Protein AF-A0A8H6S5S8-F1 (afdb_monomer)

pLDDT: mean 81.78, std 19.93, range [39.44, 98.62]

Mean predicted aligned error: 11.33 Å

Foldseek 3Di:
DDDDDDDDDPPDDPPPVPPDPPDPDPPQDFDKDWDEPLDADKFFLVVLLVVLCVLLVVQVVVFPKAFAQGKDWDWDDDPVWIKIKIKHFHDGDIDTRDPCSSVQQCCQVDVPPHDDRIGRQWGWMDGNTMIITIGRGCPVPDD

Sequence (143 aa):
MKFSTIVAVALSFLTSVLALPQVEQEKRYGAEALTCYNAGTSTSVDILNSVIDDFCKINIDNGTSVSNGEVVQRNYDYGDVTIYLSATALNGCSWKFDDNCGRLLRRPISECN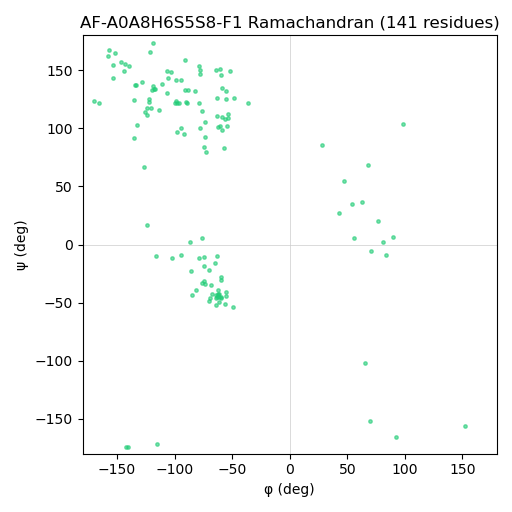EGQDSGKQGGYVTDLCAQWRTDPGSNGNML

Structure (mmCIF, N/CA/C/O backbone):
data_AF-A0A8H6S5S8-F1
#
_entry.id   AF-A0A8H6S5S8-F1
#
loop_
_atom_site.group_PDB
_atom_site.id
_atom_site.type_symbol
_atom_site.label_atom_id
_atom_site.label_alt_id
_atom_site.label_comp_id
_atom_site.label_asym_id
_atom_site.label_entity_id
_atom_site.label_seq_id
_atom_site.pdbx_PDB_ins_code
_atom_site.Cartn_x
_atom_site.Cartn_y
_atom_site.Cartn_z
_atom_site.occupancy
_atom_site.B_iso_or_equiv
_atom_site.auth_seq_id
_atom_site.auth_comp_id
_atom_site.auth_asym_id
_atom_site.auth_atom_id
_atom_site.pdbx_PDB_model_num
ATOM 1 N N . MET A 1 1 ? -42.198 -2.235 79.353 1.00 39.50 1 MET A N 1
ATOM 2 C CA . MET A 1 1 ? -41.185 -3.273 79.650 1.00 39.50 1 MET A CA 1
ATOM 3 C C . MET A 1 1 ? -41.275 -4.374 78.601 1.00 39.50 1 MET A C 1
ATOM 5 O O . MET A 1 1 ? -42.388 -4.752 78.270 1.00 39.50 1 MET A O 1
ATOM 9 N N . LYS A 1 2 ? -40.104 -4.885 78.184 1.00 39.44 2 LYS A N 1
ATOM 10 C CA . LYS A 1 2 ? -39.795 -6.016 77.278 1.00 39.44 2 LYS A CA 1
ATOM 11 C C . LYS A 1 2 ? -39.453 -5.677 75.815 1.00 39.44 2 LYS A C 1
ATOM 13 O O . LYS A 1 2 ? -40.302 -5.382 74.988 1.00 39.44 2 LYS A O 1
ATOM 18 N N . PHE A 1 3 ? -38.140 -5.766 75.593 1.00 40.19 3 PHE A N 1
ATOM 19 C CA . PHE A 1 3 ? -37.366 -5.847 74.359 1.00 40.19 3 PHE A CA 1
ATOM 20 C C . PHE A 1 3 ? -37.671 -7.127 73.563 1.00 40.19 3 PHE A C 1
ATOM 22 O O . PHE A 1 3 ? -37.853 -8.182 74.173 1.00 40.19 3 PHE A O 1
ATOM 29 N N . SER A 1 4 ? -37.557 -7.072 72.231 1.00 42.69 4 SER A N 1
ATOM 30 C CA . SER A 1 4 ? -36.723 -8.027 71.477 1.00 42.69 4 SER A CA 1
ATOM 31 C C . SER A 1 4 ? -36.462 -7.574 70.039 1.00 42.69 4 SER A C 1
ATOM 33 O O . SER A 1 4 ? -37.367 -7.339 69.248 1.00 42.69 4 SER A O 1
ATOM 35 N N . THR A 1 5 ? -35.167 -7.464 69.776 1.0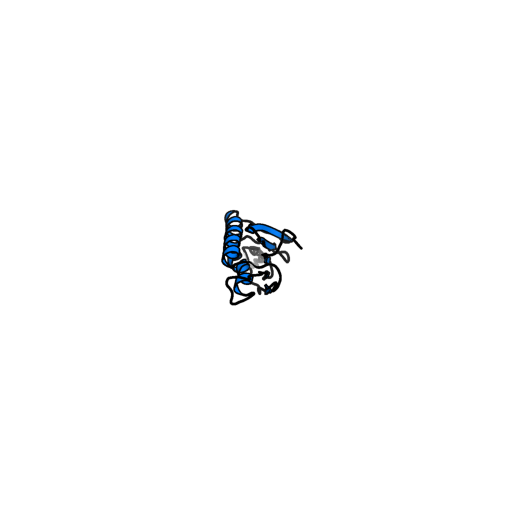0 46.34 5 THR A N 1
ATOM 36 C CA . THR A 1 5 ? -34.404 -7.340 68.534 1.00 46.34 5 THR A CA 1
ATOM 37 C C . THR A 1 5 ? -34.748 -8.417 67.493 1.00 46.34 5 THR A C 1
ATOM 39 O O . THR A 1 5 ? -35.026 -9.546 67.880 1.00 46.34 5 THR A O 1
ATOM 42 N N . ILE A 1 6 ? -34.644 -8.098 66.194 1.00 46.09 6 ILE A N 1
ATOM 43 C CA . ILE A 1 6 ? -33.711 -8.715 65.218 1.00 46.09 6 ILE A CA 1
ATOM 44 C C . ILE A 1 6 ? -33.735 -7.891 63.920 1.00 46.09 6 ILE A C 1
ATOM 46 O O . ILE A 1 6 ? -34.774 -7.647 63.315 1.00 46.09 6 ILE A O 1
ATOM 50 N N . VAL A 1 7 ? -32.540 -7.444 63.537 1.00 43.66 7 VAL A N 1
ATOM 51 C CA . VAL A 1 7 ? -32.197 -6.757 62.291 1.00 43.66 7 VAL A CA 1
ATOM 52 C C . VAL A 1 7 ? -32.003 -7.808 61.198 1.00 43.66 7 VAL A C 1
ATOM 54 O O . VAL A 1 7 ? -31.245 -8.753 61.397 1.00 43.66 7 VAL A O 1
ATOM 57 N N . ALA A 1 8 ? -32.615 -7.614 60.032 1.00 46.62 8 ALA A N 1
ATOM 58 C CA . ALA A 1 8 ? -32.214 -8.282 58.798 1.00 46.62 8 ALA A CA 1
ATOM 59 C C . ALA A 1 8 ? -32.198 -7.243 57.671 1.00 46.62 8 ALA A C 1
ATOM 61 O O . ALA A 1 8 ? -33.211 -6.963 57.036 1.00 46.62 8 ALA A O 1
ATOM 62 N N . VAL A 1 9 ? -31.035 -6.621 57.466 1.00 46.06 9 VAL A N 1
ATOM 63 C CA . VAL A 1 9 ? -30.764 -5.799 56.284 1.00 46.06 9 VAL A CA 1
ATOM 64 C C . VAL A 1 9 ? -30.474 -6.768 55.143 1.00 46.06 9 VAL A C 1
ATOM 66 O O . VAL A 1 9 ? -29.385 -7.333 55.061 1.00 46.06 9 VAL A O 1
ATOM 69 N N . ALA A 1 10 ? -31.465 -7.003 54.287 1.00 48.72 10 ALA A N 1
ATOM 70 C CA . ALA A 1 10 ? -31.259 -7.707 53.031 1.00 48.72 10 ALA A CA 1
ATOM 71 C C . ALA A 1 10 ? -30.526 -6.762 52.069 1.00 48.72 10 ALA A C 1
ATOM 73 O O . ALA A 1 10 ? -31.131 -5.941 51.383 1.00 48.72 10 ALA A O 1
ATOM 74 N N . LEU A 1 11 ? -29.197 -6.847 52.076 1.00 48.84 11 LEU A N 1
ATOM 75 C CA . LEU A 1 11 ? -28.317 -6.160 51.141 1.00 48.84 11 LEU A CA 1
ATOM 76 C C . LEU A 1 11 ? -28.396 -6.882 49.787 1.00 48.84 11 LEU A C 1
ATOM 78 O O . LEU A 1 11 ? -27.602 -7.773 49.492 1.00 48.84 11 LEU A O 1
ATOM 82 N N . SER A 1 12 ? -29.401 -6.552 48.976 1.00 53.09 12 SER A N 1
ATOM 83 C CA . SER A 1 12 ? -29.461 -7.006 47.587 1.00 53.09 12 SER A CA 1
ATOM 84 C C . SER A 1 12 ? -28.425 -6.228 46.781 1.00 53.09 12 SER A C 1
ATOM 86 O O . SER A 1 12 ? -28.596 -5.038 46.511 1.00 53.09 12 SER A O 1
ATOM 88 N N . PHE A 1 13 ? -27.330 -6.904 46.443 1.00 46.38 13 PHE A N 1
ATOM 89 C CA . PHE A 1 13 ? -26.281 -6.406 45.566 1.00 46.38 13 PHE A CA 1
ATOM 90 C C . PHE A 1 13 ? -26.891 -5.941 44.236 1.00 46.38 13 PHE A C 1
ATOM 92 O O . PHE A 1 13 ? -27.367 -6.756 43.446 1.00 46.38 13 PHE A O 1
ATOM 99 N N . LEU A 1 14 ? -26.856 -4.628 43.980 1.00 51.06 14 LEU A N 1
ATOM 100 C CA . LEU A 1 14 ? -26.907 -4.105 42.621 1.00 51.06 14 LEU A CA 1
ATOM 101 C C . LEU A 1 14 ? -25.655 -4.632 41.917 1.00 51.06 14 LEU A C 1
ATOM 103 O O . LEU A 1 14 ? -24.563 -4.098 42.100 1.00 51.06 14 LEU A O 1
ATOM 107 N N . THR A 1 15 ? -25.795 -5.676 41.108 1.00 53.12 15 THR A N 1
ATOM 108 C CA . THR A 1 15 ? -24.821 -5.944 40.054 1.00 53.12 15 THR A CA 1
ATOM 109 C C . THR A 1 15 ? -25.044 -4.891 38.979 1.00 53.12 15 THR A C 1
ATOM 111 O O . THR A 1 15 ? -25.719 -5.129 37.978 1.00 53.12 15 THR A O 1
ATOM 114 N N . SER A 1 16 ? -24.522 -3.688 39.209 1.00 55.50 16 SER A N 1
ATOM 115 C CA . SER A 1 16 ? -24.195 -2.778 38.124 1.00 55.50 16 SER A CA 1
ATOM 116 C C . SER A 1 16 ? -23.197 -3.526 37.252 1.00 55.50 16 SER A C 1
ATOM 118 O O . SER A 1 16 ? -22.018 -3.645 37.580 1.00 55.50 16 SER A O 1
ATOM 120 N N . VAL A 1 17 ? -23.708 -4.107 36.166 1.00 56.88 17 VAL A N 1
ATOM 121 C CA . VAL A 1 17 ? -22.901 -4.535 35.033 1.00 56.88 17 VAL A CA 1
ATOM 122 C C . VAL A 1 17 ? -22.137 -3.287 34.621 1.00 56.88 17 VAL A C 1
ATOM 124 O O . VAL A 1 17 ? -22.711 -2.355 34.060 1.00 56.88 17 VAL A O 1
ATOM 127 N N . LEU A 1 18 ? -20.864 -3.220 35.007 1.00 53.50 18 LEU A N 1
ATOM 128 C CA . LEU A 1 18 ? -19.935 -2.258 34.451 1.00 53.50 18 LEU A CA 1
ATOM 129 C C . LEU A 1 18 ? -19.979 -2.503 32.947 1.00 53.50 18 LEU A C 1
ATOM 131 O O . LEU A 1 18 ? -19.546 -3.554 32.475 1.00 53.50 18 LEU A O 1
ATOM 135 N N . ALA A 1 19 ? -20.586 -1.572 32.214 1.00 59.84 19 ALA A N 1
ATOM 136 C CA . ALA A 1 19 ? -20.432 -1.507 30.779 1.00 59.84 19 ALA A CA 1
ATOM 137 C C . ALA A 1 19 ? -18.923 -1.473 30.523 1.00 59.84 19 ALA A C 1
ATOM 139 O O . ALA A 1 19 ? -18.248 -0.508 30.884 1.00 59.84 19 ALA A O 1
ATOM 140 N N . LEU A 1 20 ? -18.387 -2.572 29.992 1.00 55.03 20 LEU A N 1
ATOM 141 C CA . LEU A 1 20 ? -17.024 -2.596 29.487 1.00 55.03 20 LEU A CA 1
ATOM 142 C C . LEU A 1 20 ? -16.930 -1.471 28.448 1.00 55.03 20 LEU A C 1
ATOM 144 O O . LEU A 1 20 ? -17.822 -1.393 27.596 1.00 55.03 20 LEU A O 1
ATOM 148 N N . PRO A 1 21 ? -15.905 -0.605 28.490 1.00 47.16 21 PRO A N 1
ATOM 149 C CA . PRO A 1 21 ? -15.674 0.328 27.400 1.00 47.16 21 PRO A CA 1
ATOM 150 C C . PRO A 1 21 ? -15.461 -0.507 26.133 1.00 47.16 21 PRO A C 1
ATOM 152 O O . PRO A 1 21 ? -14.501 -1.266 26.022 1.00 47.16 21 PRO A O 1
ATOM 155 N N . GLN A 1 22 ? -16.429 -0.459 25.221 1.00 52.16 22 GLN A N 1
ATOM 156 C CA . GLN A 1 22 ? -16.335 -1.118 23.929 1.00 52.16 22 GLN A CA 1
ATOM 157 C C . GLN A 1 22 ? -15.470 -0.248 23.012 1.00 52.16 22 GLN A C 1
ATOM 159 O O . GLN A 1 22 ? -15.817 0.897 22.734 1.00 52.16 22 GLN A O 1
ATOM 164 N N . VAL A 1 23 ? -14.391 -0.865 22.527 1.00 50.41 23 VAL A N 1
ATOM 165 C CA . VAL A 1 23 ? -13.629 -0.518 21.318 1.00 50.41 23 VAL A CA 1
ATOM 166 C C . VAL A 1 23 ? -12.855 0.799 21.388 1.00 50.41 23 VAL A C 1
ATOM 168 O O . VAL A 1 23 ? -13.103 1.744 20.645 1.00 50.41 23 VAL A O 1
ATOM 171 N N . GLU A 1 24 ? -11.820 0.824 22.220 1.00 49.25 24 GLU A N 1
ATOM 172 C CA . GLU A 1 24 ? -10.659 1.663 21.932 1.00 49.25 24 GLU A CA 1
ATOM 173 C C . GLU A 1 24 ? -9.632 0.779 21.216 1.00 49.25 24 GLU A C 1
ATOM 175 O O . GLU A 1 24 ? -9.006 -0.068 21.842 1.00 49.25 24 GLU A O 1
ATOM 180 N N . GLN A 1 25 ? -9.581 0.905 19.883 1.00 48.25 25 GLN A N 1
ATOM 181 C CA . GLN A 1 25 ? -8.555 0.365 18.978 1.00 48.25 25 GLN A CA 1
ATOM 182 C C . GLN A 1 25 ? -7.857 -0.915 19.467 1.00 48.25 25 GLN A C 1
ATOM 184 O O . GLN A 1 25 ? -6.741 -0.874 19.990 1.00 48.25 25 GLN A O 1
ATOM 189 N N . GLU A 1 26 ? -8.450 -2.082 19.198 1.00 49.19 26 GLU A N 1
ATOM 190 C CA . GLU A 1 26 ? -7.621 -3.278 19.088 1.00 49.19 26 GLU A CA 1
ATOM 191 C C . GLU A 1 26 ? -6.641 -3.030 17.940 1.00 49.19 26 GLU A C 1
ATOM 193 O O . GLU A 1 26 ? -6.992 -3.070 16.759 1.00 49.19 26 GLU A O 1
ATOM 198 N N . LYS A 1 27 ? -5.394 -2.704 18.295 1.00 49.00 27 LYS A N 1
ATOM 199 C CA . LYS A 1 27 ? -4.225 -2.865 17.431 1.00 49.00 27 LYS A CA 1
ATOM 200 C C . LYS A 1 27 ? -4.450 -4.144 16.629 1.00 49.00 27 LYS A C 1
ATOM 202 O O . LYS A 1 27 ? -4.682 -5.171 17.258 1.00 49.00 27 LYS A O 1
ATOM 207 N N . ARG A 1 28 ? -4.455 -4.059 15.290 1.00 58.91 28 ARG A N 1
ATOM 208 C CA . ARG A 1 28 ? -4.815 -5.159 14.372 1.00 58.91 28 ARG A CA 1
ATOM 209 C C . ARG A 1 28 ? -3.918 -6.373 14.629 1.00 58.91 28 ARG A C 1
ATOM 211 O O . ARG A 1 28 ? -2.875 -6.536 14.008 1.00 58.91 28 ARG A O 1
ATOM 218 N N . TYR A 1 29 ? -4.275 -7.178 15.621 1.00 54.22 29 TYR A N 1
ATOM 219 C CA . TYR A 1 29 ? -3.519 -8.333 16.069 1.00 54.22 29 TYR A CA 1
ATOM 220 C C . TYR A 1 29 ? -4.154 -9.544 15.404 1.00 54.22 29 TYR A C 1
ATOM 222 O O . TYR A 1 29 ? -5.163 -10.079 15.849 1.00 54.22 29 TYR A O 1
ATOM 230 N N . GLY A 1 30 ? -3.560 -9.948 14.291 1.00 68.62 30 GLY A N 1
ATOM 231 C CA . GLY A 1 30 ? -3.930 -11.131 13.535 1.00 68.62 30 GLY A CA 1
ATOM 232 C C . GLY A 1 30 ? -2.747 -11.581 12.691 1.00 68.62 30 GLY A C 1
ATOM 233 O O . GLY A 1 30 ? -1.799 -10.822 12.486 1.00 68.62 30 GLY A O 1
ATOM 234 N N . ALA A 1 31 ? -2.778 -12.828 12.228 1.00 86.12 31 ALA A N 1
ATOM 235 C CA . ALA A 1 31 ? -1.786 -13.288 11.268 1.00 86.12 31 ALA A CA 1
ATOM 236 C C . ALA A 1 31 ? -1.927 -12.476 9.973 1.00 86.12 31 ALA A C 1
ATOM 238 O O . ALA A 1 31 ? -3.012 -12.397 9.399 1.00 86.12 31 ALA A O 1
ATOM 239 N N . GLU A 1 32 ? -0.828 -11.876 9.527 1.00 94.12 32 GLU A N 1
ATOM 240 C CA . GLU A 1 32 ? -0.766 -11.172 8.252 1.00 94.12 32 GLU A CA 1
ATOM 241 C C . GLU A 1 32 ? -0.332 -12.144 7.157 1.00 94.12 32 GLU A C 1
ATOM 243 O O . GLU A 1 32 ? 0.755 -12.722 7.223 1.00 94.12 32 GLU A O 1
ATOM 248 N N . ALA A 1 33 ? -1.152 -12.293 6.125 1.00 96.06 33 ALA A N 1
ATOM 249 C CA . ALA A 1 33 ? -0.843 -13.084 4.947 1.00 96.06 33 ALA A CA 1
ATOM 250 C C . ALA A 1 33 ? -0.355 -12.175 3.814 1.00 96.06 33 ALA A C 1
ATOM 252 O O . ALA A 1 33 ? -1.062 -11.255 3.401 1.00 96.06 33 ALA A O 1
ATOM 253 N N . LEU A 1 34 ? 0.839 -12.452 3.293 1.00 95.88 34 LEU A N 1
ATOM 254 C CA . LEU A 1 34 ? 1.367 -11.813 2.090 1.00 95.88 34 LEU A CA 1
ATOM 255 C C . LEU A 1 34 ? 0.982 -12.632 0.853 1.00 95.88 34 LEU A C 1
ATOM 257 O O . LEU A 1 34 ? 1.185 -13.843 0.824 1.00 95.88 34 LEU A O 1
ATOM 261 N N . THR A 1 35 ? 0.474 -11.966 -0.182 1.00 95.00 35 THR A N 1
ATOM 262 C CA . THR A 1 35 ? 0.293 -12.542 -1.519 1.00 95.00 35 THR A CA 1
ATOM 263 C C . THR A 1 35 ? 1.053 -11.716 -2.549 1.00 95.00 35 THR A C 1
ATOM 265 O O . THR A 1 35 ? 0.804 -10.521 -2.696 1.00 95.00 35 THR A O 1
ATOM 268 N N . CYS A 1 36 ? 1.959 -12.366 -3.275 1.00 92.81 36 CYS A N 1
ATOM 269 C CA . CYS A 1 36 ? 2.761 -11.769 -4.341 1.00 92.81 36 CYS A CA 1
ATOM 270 C C . CYS A 1 36 ? 2.102 -11.981 -5.707 1.00 92.81 36 CYS A C 1
ATOM 272 O O . CYS A 1 36 ? 1.596 -13.073 -5.972 1.00 92.81 36 CYS A O 1
ATOM 274 N N . TYR A 1 37 ? 2.162 -10.989 -6.600 1.00 89.56 37 TYR A N 1
ATOM 275 C CA . TYR A 1 37 ? 1.657 -11.175 -7.968 1.00 89.56 37 TYR A CA 1
ATOM 276 C C . TYR A 1 37 ? 2.568 -12.047 -8.838 1.00 89.56 37 TYR A C 1
ATOM 278 O O . TYR A 1 37 ? 2.057 -12.818 -9.647 1.00 89.56 37 TYR A O 1
ATOM 286 N N . ASN A 1 38 ? 3.894 -11.984 -8.655 1.00 83.25 38 ASN A N 1
ATOM 287 C CA . ASN A 1 38 ? 4.907 -12.790 -9.367 1.00 83.25 38 ASN A CA 1
ATOM 288 C C . ASN A 1 38 ? 4.879 -12.708 -10.915 1.00 83.25 38 ASN A C 1
ATOM 290 O O . ASN A 1 38 ? 5.615 -13.433 -11.586 1.00 83.25 38 ASN A O 1
ATOM 294 N N . ALA A 1 39 ? 4.035 -11.852 -11.493 1.00 83.81 39 ALA A N 1
ATOM 295 C CA . ALA A 1 39 ? 3.883 -11.621 -12.923 1.00 83.81 39 ALA A CA 1
ATOM 296 C C . ALA A 1 39 ? 3.280 -10.226 -13.171 1.00 83.81 39 ALA A C 1
ATOM 298 O O . ALA A 1 39 ? 2.754 -9.598 -12.254 1.00 83.81 39 ALA A O 1
ATOM 299 N N . GLY A 1 40 ? 3.323 -9.766 -14.425 1.00 84.38 40 GLY A N 1
ATOM 300 C CA . GLY A 1 40 ? 2.768 -8.474 -14.837 1.00 84.38 40 GLY A CA 1
ATOM 301 C C . GLY A 1 40 ? 3.778 -7.328 -14.785 1.00 84.38 40 GLY A C 1
ATOM 302 O O . GLY A 1 40 ? 4.992 -7.557 -14.726 1.00 84.38 40 GLY A O 1
ATOM 303 N N . THR A 1 41 ? 3.262 -6.099 -14.859 1.00 88.12 41 THR A N 1
ATOM 304 C CA . THR A 1 41 ? 4.066 -4.873 -14.828 1.00 88.12 41 THR A CA 1
ATOM 305 C C . THR A 1 41 ? 4.865 -4.789 -13.540 1.00 88.12 41 THR A C 1
ATOM 307 O O . THR A 1 41 ? 4.428 -5.209 -12.470 1.00 88.12 41 THR A O 1
ATOM 310 N N . SER A 1 42 ? 6.051 -4.215 -13.651 1.00 90.00 42 SER A N 1
ATOM 311 C CA . SER A 1 42 ? 6.954 -4.045 -12.532 1.00 90.00 42 SER A CA 1
ATOM 312 C C . SER A 1 42 ? 7.627 -2.689 -12.591 1.00 90.00 42 SER A C 1
ATOM 314 O O . SER A 1 42 ? 7.846 -2.165 -13.681 1.00 90.00 42 SER A O 1
ATOM 316 N N . THR A 1 43 ? 8.029 -2.163 -11.441 1.00 91.12 43 THR A N 1
ATOM 317 C CA . THR A 1 43 ? 8.792 -0.912 -11.367 1.00 91.12 43 THR A CA 1
ATOM 318 C C . THR A 1 43 ? 9.892 -0.994 -10.303 1.00 91.12 43 THR A C 1
ATOM 320 O O . THR A 1 43 ? 10.168 -2.077 -9.774 1.00 91.12 43 THR A O 1
ATOM 323 N N . SER A 1 44 ? 10.590 0.112 -10.043 1.00 92.25 44 SER A N 1
ATOM 324 C CA . SER A 1 44 ? 11.640 0.181 -9.025 1.00 92.25 44 SER A CA 1
ATOM 325 C C . SER A 1 44 ? 11.080 0.310 -7.608 1.00 92.25 44 SER A C 1
ATOM 327 O O . SER A 1 44 ? 9.991 0.847 -7.385 1.00 92.25 44 SER A O 1
ATOM 329 N N . VAL A 1 45 ? 11.866 -0.155 -6.636 1.00 93.31 45 VAL A N 1
ATOM 330 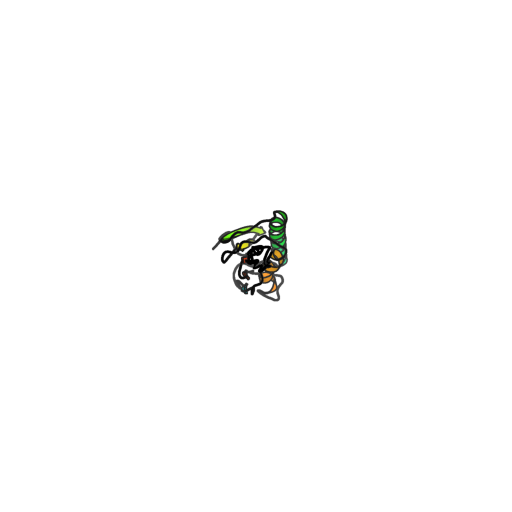C CA . VAL A 1 45 ? 11.591 0.011 -5.201 1.00 93.31 45 VAL A CA 1
ATOM 331 C C . VAL A 1 45 ? 11.412 1.490 -4.839 1.00 93.31 45 VAL A C 1
ATOM 333 O O . VAL A 1 45 ? 10.500 1.825 -4.085 1.00 93.31 45 VAL A O 1
ATOM 336 N N . ASP A 1 46 ? 12.231 2.377 -5.407 1.00 94.19 46 ASP A N 1
ATOM 337 C CA . ASP A 1 46 ? 12.207 3.813 -5.103 1.00 94.19 46 ASP A CA 1
ATOM 338 C C . ASP A 1 46 ? 10.887 4.477 -5.499 1.00 94.19 46 ASP A C 1
ATOM 340 O O . ASP A 1 46 ? 10.303 5.218 -4.706 1.00 94.19 46 ASP A O 1
ATOM 344 N N . ILE A 1 47 ? 10.380 4.178 -6.702 1.00 93.69 47 ILE A N 1
ATOM 345 C CA . ILE A 1 47 ? 9.107 4.736 -7.171 1.00 93.69 47 ILE A CA 1
ATOM 346 C C . ILE A 1 47 ? 7.970 4.245 -6.269 1.00 93.69 47 ILE A C 1
ATOM 348 O O . ILE A 1 47 ? 7.154 5.050 -5.819 1.00 93.69 47 ILE A O 1
ATOM 352 N N . LEU A 1 48 ? 7.938 2.945 -5.952 1.00 94.69 48 LEU A N 1
ATOM 353 C CA . LEU A 1 48 ? 6.907 2.375 -5.083 1.00 94.69 48 LEU A CA 1
ATOM 354 C C . LEU A 1 48 ? 6.945 2.969 -3.668 1.00 94.69 48 LEU A C 1
ATOM 356 O O . LEU A 1 48 ? 5.901 3.314 -3.119 1.00 94.69 48 LEU A O 1
ATOM 360 N N . ASN A 1 49 ? 8.133 3.134 -3.086 1.00 96.50 49 ASN A N 1
ATOM 361 C CA . ASN A 1 49 ? 8.278 3.749 -1.768 1.00 96.50 49 ASN A CA 1
ATOM 362 C C . ASN A 1 49 ? 7.786 5.200 -1.759 1.00 96.50 49 ASN A C 1
ATOM 364 O O . ASN A 1 49 ? 7.066 5.578 -0.838 1.00 96.50 49 ASN A O 1
ATOM 368 N N . SER A 1 50 ? 8.106 5.976 -2.800 1.00 96.81 50 SER A N 1
ATOM 369 C CA . SER A 1 50 ? 7.664 7.368 -2.924 1.00 96.81 50 SER A CA 1
ATOM 370 C C . SER A 1 50 ? 6.138 7.498 -2.935 1.00 96.81 50 SER A C 1
ATOM 372 O O . SER A 1 50 ? 5.588 8.365 -2.257 1.00 96.81 50 SER A O 1
ATOM 374 N N . VAL A 1 51 ? 5.433 6.649 -3.690 1.00 96.19 51 VAL A N 1
ATOM 375 C CA . VAL A 1 51 ? 3.962 6.716 -3.766 1.00 96.19 51 VAL A CA 1
ATOM 376 C C . VAL A 1 51 ? 3.286 6.176 -2.506 1.00 96.19 51 VAL A C 1
ATOM 378 O O . VAL A 1 51 ? 2.237 6.681 -2.111 1.00 96.19 51 VAL A O 1
ATOM 381 N N . ILE A 1 52 ? 3.902 5.200 -1.830 1.00 98.06 52 ILE A N 1
ATOM 382 C CA . ILE A 1 52 ? 3.439 4.716 -0.523 1.00 98.06 52 ILE A CA 1
ATOM 383 C C . ILE A 1 52 ? 3.539 5.823 0.525 1.00 98.06 52 ILE A C 1
ATOM 385 O O . ILE A 1 52 ? 2.599 6.006 1.298 1.00 98.06 52 ILE A O 1
ATOM 389 N N . ASP A 1 53 ? 4.644 6.569 0.547 1.00 98.38 53 ASP A N 1
ATOM 390 C CA . ASP A 1 53 ? 4.820 7.675 1.489 1.00 98.38 53 ASP A CA 1
ATOM 391 C C . ASP A 1 53 ? 3.758 8.758 1.301 1.00 98.38 53 ASP A C 1
ATOM 393 O O . ASP A 1 53 ? 3.151 9.183 2.284 1.00 98.38 53 ASP A O 1
ATOM 397 N N . ASP A 1 54 ? 3.465 9.151 0.059 1.00 98.31 54 ASP A N 1
ATOM 398 C CA . ASP A 1 54 ? 2.388 10.106 -0.231 1.00 98.31 54 ASP A CA 1
ATOM 399 C C . ASP A 1 54 ? 1.014 9.577 0.212 1.00 98.31 54 ASP A C 1
ATOM 401 O O . ASP A 1 54 ? 0.279 10.260 0.932 1.00 98.31 54 ASP A O 1
ATOM 405 N N . PHE A 1 55 ? 0.682 8.337 -0.164 1.00 98.38 55 PHE A N 1
ATOM 406 C CA . PHE A 1 55 ? -0.605 7.721 0.158 1.00 98.38 55 PHE A CA 1
ATOM 407 C C . PHE A 1 55 ? -0.829 7.626 1.667 1.00 98.38 55 PHE A C 1
ATOM 409 O O . PHE A 1 55 ? -1.903 7.980 2.163 1.00 98.38 55 PHE A O 1
ATOM 416 N N . CYS A 1 56 ? 0.181 7.170 2.408 1.00 98.62 56 CYS A N 1
ATOM 417 C CA . CYS A 1 56 ? 0.096 7.053 3.855 1.00 98.62 56 CYS A CA 1
ATOM 418 C C . CYS A 1 56 ? 0.054 8.423 4.523 1.00 98.62 56 CYS A C 1
ATOM 420 O O . CYS A 1 56 ? -0.808 8.644 5.371 1.00 98.62 56 CYS A O 1
ATOM 422 N N . LYS A 1 57 ? 0.918 9.360 4.115 1.00 98.31 57 LYS A N 1
ATOM 423 C CA . LYS A 1 57 ? 0.955 10.709 4.684 1.00 98.31 57 LYS A CA 1
ATOM 424 C C . LYS A 1 57 ? -0.398 11.400 4.573 1.00 98.31 57 LYS A C 1
ATOM 426 O O . LYS A 1 57 ? -0.926 11.862 5.578 1.00 98.31 57 LYS A O 1
ATOM 431 N N . ILE A 1 58 ? -0.985 11.428 3.377 1.00 98.25 58 ILE A N 1
ATOM 432 C CA . ILE A 1 58 ? -2.263 12.113 3.149 1.00 98.25 58 ILE A CA 1
ATOM 433 C C . ILE A 1 58 ? -3.380 11.498 3.994 1.00 98.25 58 ILE A C 1
ATOM 435 O O . ILE A 1 58 ? -4.180 12.228 4.575 1.00 98.25 58 ILE A O 1
ATOM 439 N N . ASN A 1 59 ? -3.447 10.169 4.089 1.00 98.50 59 ASN A N 1
ATOM 440 C CA . ASN A 1 59 ? -4.519 9.513 4.834 1.00 98.50 59 ASN A CA 1
ATOM 441 C C . ASN A 1 59 ? -4.339 9.588 6.357 1.00 98.50 59 ASN A C 1
ATOM 443 O O . ASN A 1 59 ? -5.330 9.692 7.080 1.00 98.50 59 ASN A O 1
ATOM 447 N N . ILE A 1 60 ? -3.100 9.575 6.853 1.00 97.94 60 ILE A N 1
ATOM 448 C CA . ILE A 1 60 ? -2.806 9.769 8.278 1.00 97.94 60 ILE A CA 1
ATOM 449 C C . ILE A 1 60 ? -3.089 11.222 8.679 1.00 97.94 60 ILE A C 1
ATOM 451 O O . ILE A 1 60 ? -3.830 11.447 9.637 1.00 97.94 60 ILE A O 1
ATOM 455 N N . ASP A 1 61 ? -2.587 12.199 7.915 1.00 97.88 61 ASP A N 1
ATOM 456 C CA . ASP A 1 61 ? -2.759 13.631 8.198 1.00 97.88 61 ASP A CA 1
ATOM 457 C C . ASP A 1 61 ? -4.238 14.051 8.156 1.00 97.88 61 ASP A C 1
ATOM 459 O O . ASP A 1 61 ? -4.697 14.810 9.011 1.00 97.88 61 ASP A O 1
ATOM 463 N N . ASN A 1 62 ? -5.014 13.513 7.207 1.00 97.94 62 ASN A N 1
ATOM 464 C CA . ASN A 1 62 ? -6.460 13.754 7.122 1.00 97.94 62 ASN A CA 1
ATOM 465 C C . ASN A 1 62 ? -7.262 12.991 8.182 1.00 97.94 62 ASN A C 1
ATOM 467 O O . ASN A 1 62 ? -8.462 13.214 8.343 1.00 97.94 62 ASN A O 1
ATOM 471 N N . GLY A 1 63 ? -6.626 12.058 8.887 1.00 97.19 63 GLY A N 1
ATOM 472 C CA . GLY A 1 63 ? -7.295 11.177 9.822 1.00 97.19 63 GLY A CA 1
ATOM 473 C C . GLY A 1 63 ? -8.334 10.263 9.168 1.00 97.19 63 GLY A C 1
ATOM 474 O O . GLY A 1 63 ? -9.373 9.996 9.779 1.00 97.19 63 GLY A O 1
ATOM 475 N N . THR A 1 64 ? -8.058 9.781 7.956 1.00 98.00 64 THR A N 1
ATOM 476 C CA . THR A 1 64 ? -8.961 8.924 7.185 1.00 98.00 64 THR A CA 1
ATOM 477 C C . THR A 1 64 ? -9.350 7.685 7.989 1.00 98.00 64 THR A C 1
ATOM 479 O O . THR A 1 64 ? -8.493 6.926 8.453 1.00 98.00 64 THR A O 1
ATOM 482 N N . SER A 1 65 ? -10.658 7.479 8.135 1.00 97.44 65 SER A N 1
ATOM 483 C CA . SER A 1 65 ? -11.248 6.257 8.686 1.00 97.44 65 SER A CA 1
ATOM 484 C C . SER A 1 65 ? -11.856 5.440 7.554 1.00 97.44 65 SER A C 1
ATOM 486 O O . SER A 1 65 ? -12.384 6.011 6.604 1.00 97.44 65 SER A O 1
ATOM 488 N N . VAL A 1 66 ? -11.754 4.120 7.659 1.00 97.12 66 VAL A N 1
ATOM 489 C CA . VAL A 1 66 ? -12.239 3.154 6.676 1.00 97.12 66 VAL A CA 1
ATOM 490 C C . VAL A 1 66 ? -13.185 2.207 7.395 1.00 97.12 66 VAL A C 1
ATOM 492 O O . VAL A 1 66 ? -12.790 1.521 8.341 1.00 97.12 66 VAL A O 1
ATOM 495 N N . SER A 1 67 ? -14.441 2.212 6.974 1.00 97.38 67 SER A N 1
ATOM 496 C CA . SER A 1 67 ? -15.502 1.360 7.505 1.00 97.38 67 SER A CA 1
ATOM 497 C C . SER A 1 67 ? -15.584 0.057 6.723 1.00 97.38 67 SER A C 1
ATOM 499 O O . SER A 1 67 ? -15.153 -0.008 5.576 1.00 97.38 67 SER A O 1
ATOM 501 N N . ASN A 1 68 ? -16.166 -0.986 7.314 1.00 96.75 68 ASN A N 1
ATOM 502 C CA . ASN A 1 68 ? -16.280 -2.292 6.666 1.00 96.75 68 ASN A CA 1
ATOM 503 C C . ASN A 1 68 ? -16.825 -2.216 5.226 1.00 96.75 68 ASN A C 1
ATOM 505 O O . ASN A 1 68 ? -17.918 -1.698 4.996 1.00 96.75 68 ASN A O 1
ATOM 509 N N . GLY A 1 69 ? -16.087 -2.805 4.284 1.00 94.56 69 GLY A N 1
ATOM 510 C CA . GLY A 1 69 ? -16.412 -2.809 2.858 1.00 94.56 69 GLY A CA 1
ATOM 511 C C . GLY A 1 69 ? -15.969 -1.554 2.102 1.00 94.56 69 GLY A C 1
ATOM 512 O O . GLY A 1 69 ? -16.026 -1.550 0.874 1.00 94.56 69 GLY A O 1
ATOM 513 N N . GLU A 1 70 ? -15.504 -0.510 2.790 1.00 97.75 70 GLU A N 1
ATOM 514 C CA . GLU A 1 70 ? -14.946 0.676 2.146 1.00 97.75 70 GLU A CA 1
ATOM 515 C C . GLU A 1 70 ? -13.519 0.423 1.660 1.00 97.75 70 GLU A C 1
ATOM 517 O O . GLU A 1 70 ? -12.730 -0.304 2.276 1.00 97.75 70 GLU A O 1
ATOM 522 N N . VAL A 1 71 ? -13.197 1.076 0.545 1.00 97.38 71 VAL A N 1
ATOM 523 C CA . VAL A 1 71 ? -11.879 1.062 -0.081 1.00 97.38 71 VAL A CA 1
ATOM 524 C C . VAL A 1 71 ? -11.385 2.495 -0.178 1.00 97.38 71 VAL A C 1
ATOM 526 O O . VAL A 1 71 ? -12.038 3.354 -0.771 1.00 97.38 71 VAL A O 1
ATOM 529 N N . VAL A 1 72 ? -10.200 2.746 0.367 1.00 98.06 72 VAL A N 1
ATOM 530 C CA . VAL A 1 72 ? -9.433 3.958 0.083 1.00 98.06 72 VAL A CA 1
ATOM 531 C C . VAL A 1 72 ? -8.384 3.591 -0.944 1.00 98.06 72 VAL A C 1
ATOM 533 O O . VAL A 1 72 ? -7.576 2.698 -0.708 1.00 98.06 72 VAL A O 1
ATOM 536 N N . GLN A 1 73 ? -8.394 4.269 -2.085 1.00 96.62 73 GLN A N 1
ATOM 537 C CA . GLN A 1 73 ? -7.533 3.933 -3.211 1.00 96.62 73 GLN A CA 1
ATOM 538 C C . GLN A 1 73 ? -7.032 5.174 -3.935 1.00 96.62 73 GLN A C 1
ATOM 540 O O . GLN A 1 73 ? -7.672 6.229 -3.912 1.00 96.62 73 GLN A O 1
ATOM 545 N N . ARG A 1 74 ? -5.889 5.037 -4.603 1.00 95.56 74 ARG A N 1
ATOM 546 C CA . ARG A 1 74 ? -5.320 6.086 -5.443 1.00 95.56 74 ARG A CA 1
ATOM 547 C C . ARG A 1 74 ? -4.446 5.491 -6.542 1.00 95.56 74 ARG A C 1
ATOM 549 O O . ARG A 1 74 ? -3.725 4.527 -6.307 1.00 95.56 74 ARG A O 1
ATOM 556 N N . ASN A 1 75 ? -4.506 6.125 -7.710 1.00 93.62 75 ASN A N 1
ATOM 557 C CA . ASN A 1 75 ? -3.595 5.884 -8.822 1.00 93.62 75 ASN A CA 1
ATOM 558 C C . ASN A 1 75 ? -2.492 6.944 -8.842 1.00 93.62 75 ASN A C 1
ATOM 560 O O . ASN A 1 75 ? -2.761 8.123 -8.599 1.00 93.62 75 ASN A O 1
ATOM 564 N N . TYR A 1 76 ? -1.279 6.513 -9.165 1.00 93.50 76 TYR A N 1
ATOM 565 C CA . TYR A 1 76 ? -0.097 7.347 -9.327 1.00 93.50 76 TYR A CA 1
ATOM 566 C C . TYR A 1 76 ? 0.521 7.092 -10.697 1.00 93.50 76 TYR A C 1
ATOM 568 O O . TYR A 1 76 ? 1.031 6.001 -10.950 1.00 93.50 76 TYR A O 1
ATOM 576 N N . ASP A 1 77 ? 0.495 8.101 -11.562 1.00 91.50 77 ASP A N 1
ATOM 577 C CA . ASP A 1 77 ? 1.066 8.013 -12.903 1.00 91.50 77 ASP A CA 1
ATOM 578 C C . ASP A 1 77 ? 2.541 8.434 -12.891 1.00 91.50 77 ASP A C 1
ATOM 580 O O . ASP A 1 77 ? 2.884 9.555 -12.513 1.00 91.50 77 ASP A O 1
ATOM 584 N N . TYR A 1 78 ? 3.417 7.527 -13.321 1.00 86.06 78 TYR A N 1
ATOM 585 C CA . TYR A 1 78 ? 4.869 7.699 -13.400 1.00 86.06 78 TYR A CA 1
ATOM 586 C C . TYR A 1 78 ? 5.362 7.381 -14.817 1.00 86.06 78 TYR A C 1
ATOM 588 O O . TYR A 1 78 ? 6.082 6.413 -15.057 1.00 86.06 78 TYR A O 1
ATOM 596 N N . GLY A 1 79 ? 4.960 8.212 -15.780 1.00 85.06 79 GLY A N 1
ATOM 597 C CA . GLY A 1 79 ? 5.326 8.036 -17.187 1.00 85.06 79 GLY A CA 1
ATOM 598 C C . GLY A 1 79 ? 4.713 6.762 -17.764 1.00 85.06 79 GLY A C 1
ATOM 599 O O . GLY A 1 79 ? 3.524 6.737 -18.060 1.00 85.06 79 GLY A O 1
ATOM 600 N N . ASP A 1 80 ? 5.520 5.711 -17.888 1.00 83.00 80 ASP A N 1
ATOM 601 C CA . ASP A 1 80 ? 5.132 4.441 -18.514 1.00 83.00 80 ASP A CA 1
ATOM 602 C C . ASP A 1 80 ? 4.459 3.452 -17.543 1.00 83.00 80 ASP A C 1
ATOM 604 O O . ASP A 1 80 ? 4.136 2.327 -17.926 1.00 83.00 80 ASP A O 1
ATOM 608 N N . VAL A 1 81 ? 4.262 3.841 -16.278 1.00 86.50 81 VAL A N 1
ATOM 609 C CA . VAL A 1 81 ? 3.651 2.994 -15.247 1.00 86.50 81 VAL A CA 1
ATOM 610 C C . VAL A 1 81 ? 2.577 3.745 -14.456 1.00 86.50 81 VAL A C 1
ATOM 612 O O . VAL A 1 81 ? 2.793 4.882 -14.042 1.00 86.50 81 VAL A O 1
ATOM 615 N N . THR A 1 82 ? 1.440 3.091 -14.195 1.00 91.44 82 THR A N 1
ATOM 616 C CA . THR A 1 82 ? 0.398 3.577 -13.274 1.00 91.44 82 THR A CA 1
ATOM 617 C C . THR A 1 82 ? 0.313 2.652 -12.068 1.00 91.44 82 THR A C 1
ATOM 619 O O . THR A 1 82 ? -0.061 1.479 -12.186 1.00 91.44 82 THR A O 1
ATOM 622 N N . ILE A 1 83 ? 0.635 3.191 -10.894 1.00 93.00 83 ILE A N 1
ATOM 623 C CA . ILE A 1 83 ? 0.655 2.449 -9.636 1.00 93.00 83 ILE A CA 1
ATOM 624 C C . ILE A 1 83 ? -0.661 2.661 -8.900 1.00 93.00 83 ILE A C 1
ATOM 626 O O . ILE A 1 83 ? -1.019 3.788 -8.566 1.00 93.00 83 ILE A O 1
ATOM 630 N N . TYR A 1 84 ? -1.353 1.568 -8.614 1.00 94.38 84 TYR A N 1
ATOM 631 C CA . TYR A 1 84 ? -2.553 1.536 -7.796 1.00 94.38 84 TYR A CA 1
ATOM 632 C C . TYR A 1 84 ? -2.188 1.135 -6.367 1.00 94.38 84 TYR A C 1
ATOM 634 O O . TYR A 1 84 ? -1.635 0.056 -6.128 1.00 94.38 84 TYR A O 1
ATOM 642 N N . LEU A 1 85 ? -2.518 2.001 -5.412 1.00 96.75 85 LEU A N 1
ATOM 643 C CA . LEU A 1 85 ? -2.481 1.686 -3.989 1.00 96.75 85 LEU A CA 1
ATOM 644 C C . LEU A 1 85 ? -3.901 1.631 -3.450 1.00 96.75 85 LEU A C 1
ATOM 646 O O . LEU A 1 85 ? -4.712 2.510 -3.756 1.00 96.75 85 LEU A O 1
ATOM 650 N N . SER A 1 86 ? -4.192 0.643 -2.608 1.00 97.50 86 SER A N 1
ATOM 651 C CA . SER A 1 86 ? -5.449 0.632 -1.867 1.00 97.50 86 SER A CA 1
ATOM 652 C C . SER A 1 86 ? -5.345 0.027 -0.485 1.00 97.50 86 SER A C 1
ATOM 654 O O . SER A 1 86 ? -4.491 -0.814 -0.201 1.00 97.50 86 SER A O 1
ATOM 656 N N . ALA A 1 87 ? -6.286 0.428 0.358 1.00 97.88 87 ALA A N 1
ATOM 657 C CA . ALA A 1 87 ? -6.526 -0.161 1.652 1.00 97.88 87 ALA A CA 1
ATOM 658 C C . ALA A 1 87 ? -8.033 -0.363 1.847 1.00 97.88 87 ALA A C 1
ATOM 660 O O . ALA A 1 87 ? -8.817 0.579 1.723 1.00 97.88 87 ALA A O 1
ATOM 661 N N . THR A 1 88 ? -8.421 -1.598 2.138 1.00 97.88 88 THR A N 1
ATOM 662 C CA . THR A 1 88 ? -9.818 -2.029 2.246 1.00 97.88 88 THR A CA 1
ATOM 663 C C . THR A 1 88 ? -10.084 -2.521 3.654 1.00 97.88 88 THR A C 1
ATOM 665 O O . THR A 1 88 ? -9.270 -3.280 4.180 1.00 97.88 88 THR A O 1
ATOM 668 N N . ALA A 1 89 ? -11.211 -2.144 4.257 1.00 96.94 89 ALA A N 1
ATOM 669 C CA . ALA A 1 89 ? -11.650 -2.741 5.516 1.00 96.94 89 ALA A CA 1
ATOM 670 C C . ALA A 1 89 ? -12.508 -3.990 5.270 1.00 96.94 89 ALA A C 1
ATOM 672 O O . ALA A 1 89 ? -13.417 -3.986 4.440 1.00 96.94 89 ALA A O 1
ATOM 673 N N . LEU A 1 90 ? -12.210 -5.063 6.000 1.00 93.94 90 LEU A N 1
ATOM 674 C CA . LEU A 1 90 ? -12.794 -6.393 5.825 1.00 93.94 90 LEU A CA 1
ATOM 675 C C . LEU A 1 90 ? -13.485 -6.876 7.106 1.00 93.94 90 LEU A C 1
ATOM 677 O O . LEU A 1 90 ? -13.245 -6.356 8.193 1.00 93.94 90 LEU A O 1
ATOM 681 N N . ASN A 1 91 ? -14.296 -7.930 6.971 1.00 93.38 91 ASN A N 1
ATOM 682 C CA . ASN A 1 91 ? -14.811 -8.755 8.074 1.00 93.38 91 ASN A CA 1
ATOM 683 C C . ASN A 1 91 ? -15.532 -7.989 9.199 1.00 93.38 91 ASN A C 1
ATOM 685 O O . ASN A 1 91 ? -15.470 -8.373 10.363 1.00 93.38 91 ASN A O 1
ATOM 689 N N . GLY A 1 92 ? -16.242 -6.914 8.859 1.00 92.94 92 GLY A N 1
ATOM 690 C CA . GLY A 1 92 ? -16.985 -6.100 9.824 1.00 92.94 92 GLY A CA 1
ATOM 691 C C . GLY A 1 92 ? -16.125 -5.092 10.586 1.00 92.94 92 GLY A C 1
ATOM 692 O O . GLY A 1 92 ? -16.658 -4.377 11.431 1.00 92.94 92 GLY A O 1
ATOM 693 N N . CYS A 1 93 ? -14.825 -5.004 10.296 1.00 94.19 93 CYS A N 1
ATOM 694 C CA . CYS A 1 93 ? -13.935 -4.074 10.972 1.00 94.19 93 CYS A CA 1
ATOM 695 C C . CYS A 1 93 ? -14.081 -2.647 10.437 1.00 94.19 93 CYS A C 1
ATOM 697 O O . CYS A 1 93 ? -14.322 -2.426 9.251 1.00 94.19 93 CYS A O 1
ATOM 699 N N . SER A 1 94 ? -13.826 -1.684 11.318 1.00 95.62 94 SER A N 1
ATOM 700 C CA . SER A 1 94 ? -13.593 -0.286 10.967 1.00 95.62 94 SER A CA 1
ATOM 701 C C . SER A 1 94 ? -12.304 0.170 11.630 1.00 95.62 94 SER A C 1
ATOM 703 O O . SER A 1 94 ? -12.021 -0.196 12.772 1.00 95.62 94 SER A O 1
ATOM 705 N N . TRP A 1 95 ? -11.504 0.957 10.924 1.00 94.56 95 TRP A N 1
ATOM 706 C CA . TRP A 1 95 ? -10.193 1.369 11.410 1.00 94.56 95 TRP A CA 1
ATOM 707 C C . TRP A 1 95 ? -9.780 2.719 10.842 1.00 94.56 95 TRP A C 1
ATOM 709 O O . TRP A 1 95 ? -10.342 3.212 9.870 1.00 94.56 95 TRP A O 1
ATOM 719 N N . LYS A 1 96 ? -8.765 3.321 11.456 1.00 96.75 96 LYS A N 1
ATOM 720 C CA . LYS A 1 96 ? -8.142 4.555 10.982 1.00 96.75 96 LYS A CA 1
ATOM 721 C C . LYS A 1 96 ? -6.779 4.242 10.377 1.00 96.75 96 LYS A C 1
ATOM 723 O O . LYS A 1 96 ? -6.134 3.276 10.792 1.00 96.75 96 LYS A O 1
ATOM 728 N N . PHE A 1 97 ? -6.365 5.024 9.387 1.00 96.81 97 PHE A N 1
ATOM 729 C CA . PHE A 1 97 ? -4.977 5.001 8.942 1.00 96.81 97 PHE A CA 1
ATOM 730 C C . PHE A 1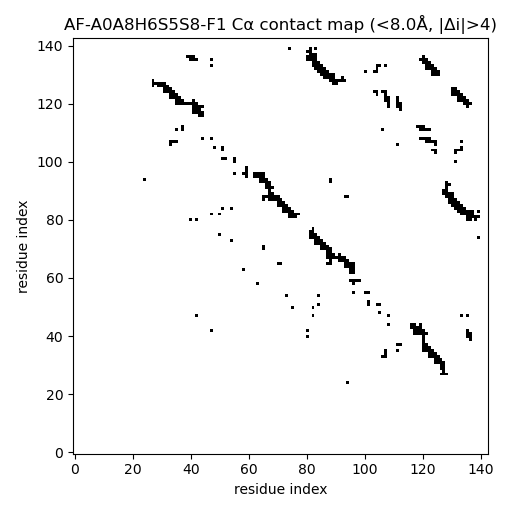 97 ? -4.047 5.349 10.111 1.00 96.81 97 PHE A C 1
ATOM 732 O O . PHE A 1 97 ? -4.308 6.285 10.868 1.00 96.81 97 PHE A O 1
ATOM 739 N N . ASP A 1 98 ? -2.983 4.568 10.250 1.00 94.06 98 ASP A N 1
ATOM 740 C CA . ASP A 1 98 ? -1.963 4.685 11.285 1.00 94.06 98 ASP A CA 1
ATOM 741 C C . ASP A 1 98 ? -0.577 4.370 10.692 1.00 94.06 98 ASP A C 1
ATOM 743 O O . ASP A 1 98 ? -0.429 4.125 9.487 1.00 94.06 98 ASP A O 1
ATOM 747 N N . ASP A 1 99 ? 0.440 4.327 11.550 1.00 93.12 99 ASP A N 1
ATOM 748 C CA . ASP A 1 99 ? 1.828 4.075 11.155 1.00 93.12 99 ASP A CA 1
ATOM 749 C C . ASP A 1 99 ? 2.060 2.676 10.540 1.00 93.12 99 ASP A C 1
ATOM 751 O O . ASP A 1 99 ? 3.121 2.423 9.962 1.00 93.12 99 ASP A O 1
ATOM 755 N N . ASN A 1 100 ? 1.082 1.755 10.585 1.00 93.00 100 ASN A N 1
ATOM 756 C CA . ASN A 1 100 ? 1.191 0.474 9.881 1.00 93.00 100 ASN A CA 1
ATOM 757 C C . ASN A 1 100 ? 1.001 0.600 8.369 1.00 93.00 100 ASN A C 1
ATOM 759 O O . ASN A 1 100 ? 1.434 -0.305 7.655 1.00 93.00 100 ASN A O 1
ATOM 763 N N . CYS A 1 101 ? 0.401 1.688 7.872 1.00 97.00 1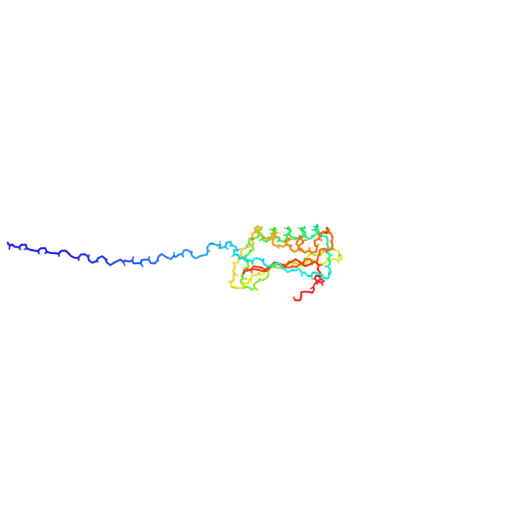01 CYS A N 1
ATOM 764 C CA . CYS A 1 101 ? 0.141 1.886 6.443 1.00 97.00 101 CYS A CA 1
ATOM 765 C C . CYS A 1 101 ? 1.396 1.630 5.596 1.00 97.00 101 CYS A C 1
ATOM 767 O O . CYS A 1 101 ? 1.406 0.780 4.702 1.00 97.00 101 CYS A O 1
ATOM 769 N N . GLY A 1 102 ? 2.490 2.315 5.941 1.00 97.44 102 GLY A N 1
ATOM 770 C CA . GLY A 1 102 ? 3.737 2.226 5.196 1.00 97.44 102 GLY A CA 1
ATOM 771 C C . GLY A 1 102 ? 4.409 0.864 5.335 1.00 97.44 102 GLY A C 1
ATOM 772 O O . GLY A 1 102 ? 5.012 0.388 4.380 1.00 97.44 102 GLY A O 1
ATOM 773 N N . ARG A 1 103 ? 4.304 0.223 6.504 1.00 96.25 103 ARG A N 1
ATOM 774 C CA . ARG A 1 103 ? 4.842 -1.124 6.725 1.00 96.25 103 ARG A CA 1
ATOM 775 C C . ARG A 1 103 ? 4.120 -2.134 5.837 1.00 96.25 103 ARG A C 1
ATOM 777 O O . ARG A 1 103 ? 4.780 -2.868 5.114 1.00 96.25 103 ARG A O 1
ATOM 784 N N . LEU A 1 104 ? 2.787 -2.146 5.870 1.00 96.94 104 LEU A N 1
ATOM 785 C CA . LEU A 1 104 ? 1.950 -3.139 5.192 1.00 96.94 104 LEU A CA 1
ATOM 786 C C . LEU A 1 104 ? 2.026 -3.021 3.667 1.00 96.94 104 LEU A C 1
ATOM 788 O O . LEU A 1 104 ? 2.191 -4.034 2.994 1.00 96.94 104 LEU A O 1
ATOM 792 N N . LEU A 1 105 ? 2.006 -1.800 3.124 1.00 97.75 105 LEU A N 1
ATOM 793 C CA . LEU A 1 105 ? 2.132 -1.576 1.678 1.00 97.75 105 LEU A CA 1
ATOM 794 C C . LEU A 1 105 ? 3.536 -1.882 1.131 1.00 97.75 105 LEU A C 1
ATOM 796 O O . LEU A 1 105 ? 3.677 -2.157 -0.062 1.00 97.75 105 LEU A O 1
ATOM 800 N N . ARG A 1 106 ? 4.572 -1.865 1.980 1.00 96.81 106 ARG A N 1
ATOM 801 C CA . ARG A 1 106 ? 5.953 -2.180 1.579 1.00 96.81 106 ARG A CA 1
ATOM 802 C C . ARG A 1 106 ? 6.293 -3.658 1.607 1.00 96.81 106 ARG A C 1
ATOM 804 O O . ARG A 1 106 ? 7.207 -4.057 0.891 1.00 96.81 106 ARG A O 1
ATOM 811 N N . ARG A 1 107 ? 5.573 -4.482 2.372 1.00 95.69 107 ARG A N 1
ATOM 812 C CA . ARG A 1 107 ? 5.877 -5.922 2.449 1.00 95.69 107 ARG A CA 1
ATOM 813 C C . ARG A 1 107 ? 5.892 -6.606 1.076 1.00 95.69 107 ARG A C 1
ATOM 815 O O . ARG A 1 107 ? 6.865 -7.304 0.805 1.00 95.69 107 ARG A O 1
ATOM 822 N N . PRO A 1 108 ? 4.933 -6.364 0.154 1.00 93.88 108 PRO A N 1
ATOM 823 C CA . PRO A 1 108 ? 5.002 -6.944 -1.187 1.00 93.88 108 PRO A CA 1
ATOM 824 C C . PRO A 1 108 ? 6.190 -6.458 -2.026 1.00 93.88 108 PRO A C 1
ATOM 826 O O . PRO A 1 108 ? 6.508 -7.055 -3.042 1.00 93.88 108 PRO A O 1
ATOM 829 N N . ILE A 1 109 ? 6.854 -5.371 -1.640 1.00 92.38 109 ILE A N 1
ATOM 830 C CA . ILE A 1 109 ? 8.047 -4.863 -2.325 1.00 92.38 109 ILE A CA 1
ATOM 831 C C . ILE A 1 109 ? 9.292 -5.583 -1.805 1.00 92.38 109 ILE A C 1
ATOM 833 O O . ILE A 1 109 ? 10.171 -5.957 -2.584 1.00 92.38 109 ILE A O 1
ATOM 837 N N . SER A 1 110 ? 9.381 -5.759 -0.486 1.00 90.69 110 SER A N 1
ATOM 838 C CA . SER A 1 110 ? 10.551 -6.340 0.171 1.00 90.69 110 SER A CA 1
ATOM 839 C C . SER A 1 110 ? 10.579 -7.863 0.117 1.00 90.69 110 SER A C 1
ATOM 841 O O . SER A 1 110 ? 11.647 -8.434 -0.060 1.00 90.69 110 SER A O 1
ATOM 843 N N . GLU A 1 111 ? 9.422 -8.505 0.273 1.00 91.69 111 GLU A N 1
ATOM 844 C CA . GLU A 1 111 ? 9.297 -9.958 0.469 1.00 91.69 111 GLU A CA 1
ATOM 845 C C . GLU A 1 111 ? 8.849 -10.695 -0.809 1.00 91.69 111 GLU A C 1
ATOM 847 O O . GLU A 1 111 ? 8.906 -11.920 -0.872 1.00 91.69 111 GLU A O 1
ATOM 852 N N . CYS A 1 112 ? 8.410 -9.973 -1.847 1.00 86.50 112 CYS A N 1
ATOM 853 C CA . CYS A 1 112 ? 8.156 -10.549 -3.170 1.00 86.50 112 CYS A CA 1
ATOM 854 C C . CYS A 1 112 ? 9.290 -10.202 -4.137 1.00 86.50 112 CYS A C 1
ATOM 856 O O . CYS A 1 112 ? 9.885 -9.122 -4.056 1.00 86.50 112 CYS A O 1
ATOM 858 N N . ASN A 1 113 ? 9.553 -11.107 -5.089 1.00 77.06 113 ASN A N 1
ATOM 859 C CA . ASN A 1 113 ? 10.590 -10.935 -6.112 1.00 77.06 113 ASN A CA 1
ATOM 860 C C . ASN A 1 113 ? 11.926 -10.469 -5.480 1.00 77.06 113 ASN A C 1
ATOM 862 O O . ASN A 1 113 ? 12.454 -9.397 -5.803 1.00 77.06 113 ASN A O 1
ATOM 866 N N . GLU A 1 114 ? 12.408 -11.230 -4.491 1.00 68.50 114 GLU A N 1
ATOM 867 C CA . GLU A 1 114 ? 13.587 -10.889 -3.687 1.00 68.50 114 GLU A CA 1
ATOM 868 C C . GLU A 1 114 ? 14.868 -10.763 -4.537 1.00 68.50 114 GLU A C 1
ATOM 870 O O . GLU A 1 114 ? 15.027 -11.420 -5.568 1.00 68.50 114 GLU A O 1
ATOM 875 N N . GLY A 1 115 ? 15.803 -9.917 -4.084 1.00 60.78 115 GLY A N 1
ATOM 876 C CA . GLY A 1 115 ? 17.156 -9.807 -4.650 1.00 60.78 115 GLY A CA 1
ATOM 877 C C . GLY A 1 115 ? 17.351 -8.797 -5.789 1.00 60.78 115 GLY A C 1
ATOM 878 O O . GLY A 1 115 ? 18.436 -8.758 -6.366 1.00 60.78 115 GLY A O 1
ATOM 879 N N . GLN A 1 116 ? 16.344 -7.983 -6.119 1.00 66.25 116 GLN A N 1
ATOM 880 C CA . GLN A 1 116 ? 16.443 -6.933 -7.142 1.00 66.25 116 GLN A CA 1
ATOM 881 C C . GLN A 1 116 ? 15.825 -5.622 -6.635 1.00 66.25 116 GLN A C 1
ATOM 883 O O . GLN A 1 116 ? 14.749 -5.655 -6.042 1.00 66.25 116 GLN A O 1
ATOM 888 N N . ASP A 1 117 ? 16.477 -4.480 -6.883 1.00 77.94 117 ASP A N 1
ATOM 889 C CA . ASP A 1 117 ? 15.930 -3.132 -6.604 1.00 77.94 117 ASP A CA 1
ATOM 890 C C . ASP A 1 117 ? 14.931 -2.670 -7.686 1.00 77.94 117 ASP A C 1
ATOM 892 O O . ASP A 1 117 ? 14.190 -1.696 -7.527 1.00 77.94 117 ASP A O 1
ATOM 896 N N . SER A 1 118 ? 14.891 -3.397 -8.802 1.00 77.69 118 SER A N 1
ATOM 897 C CA . SER A 1 118 ? 13.946 -3.255 -9.905 1.00 77.69 118 SER A CA 1
ATOM 898 C C . SER A 1 118 ? 13.129 -4.538 -10.079 1.00 77.69 118 SER A C 1
ATOM 900 O O . SER A 1 118 ? 13.356 -5.533 -9.393 1.00 77.69 118 SER A O 1
ATOM 902 N N . GLY A 1 119 ? 12.125 -4.517 -10.959 1.00 82.31 119 GLY A N 1
ATOM 903 C CA . GLY A 1 119 ? 11.310 -5.709 -11.208 1.00 82.31 119 GLY A CA 1
ATOM 904 C C . GLY A 1 119 ? 10.288 -6.005 -10.105 1.00 82.31 119 GLY A C 1
ATOM 905 O O . GLY A 1 119 ? 9.793 -7.126 -10.008 1.00 82.31 119 GLY A O 1
ATOM 906 N N . LYS A 1 120 ? 9.931 -5.011 -9.281 1.00 88.50 120 LYS A N 1
ATOM 907 C CA . LYS A 1 120 ? 8.927 -5.172 -8.225 1.00 88.50 120 LYS A CA 1
ATOM 908 C C . LYS A 1 120 ? 7.530 -5.166 -8.817 1.00 88.50 120 LYS A C 1
ATOM 910 O O . LYS A 1 120 ? 7.097 -4.150 -9.352 1.00 88.50 120 LYS A O 1
ATOM 915 N N . GLN A 1 121 ? 6.850 -6.302 -8.710 1.00 89.38 121 GLN A N 1
ATOM 916 C CA . GLN A 1 121 ? 5.491 -6.519 -9.220 1.00 89.38 121 GLN A CA 1
ATOM 917 C C . GLN A 1 121 ? 4.422 -6.282 -8.151 1.00 89.38 121 GLN A C 1
ATOM 919 O O . GLN A 1 121 ? 3.242 -6.246 -8.467 1.00 89.38 121 GLN A O 1
ATOM 924 N N . GLY A 1 122 ? 4.824 -6.094 -6.892 1.00 92.12 122 GLY A N 1
ATOM 925 C CA . GLY A 1 122 ? 3.905 -5.829 -5.795 1.00 92.12 122 GLY A CA 1
ATOM 926 C C . GLY A 1 122 ? 3.047 -7.039 -5.419 1.00 92.12 122 GLY A C 1
ATOM 927 O O . GLY A 1 122 ? 3.455 -8.199 -5.540 1.00 92.12 122 GLY A O 1
ATOM 928 N N . GLY A 1 123 ? 1.864 -6.751 -4.893 1.00 94.44 123 GLY A N 1
ATOM 929 C CA . GLY A 1 123 ? 0.979 -7.732 -4.285 1.00 94.44 123 GLY A CA 1
ATOM 930 C C . GLY A 1 123 ? 0.101 -7.095 -3.217 1.00 94.44 123 GLY A C 1
ATOM 931 O O . GLY A 1 123 ? -0.135 -5.884 -3.218 1.00 94.44 123 GLY A O 1
ATOM 932 N N . TYR A 1 124 ? -0.374 -7.906 -2.279 1.00 96.56 124 TYR A N 1
ATOM 933 C CA . TYR A 1 124 ? -1.178 -7.418 -1.168 1.00 96.56 124 TYR A CA 1
ATOM 934 C C . TYR A 1 124 ? -0.905 -8.164 0.134 1.00 96.56 124 TYR A C 1
ATOM 936 O O . TYR A 1 124 ? -0.585 -9.353 0.148 1.00 96.56 124 TYR A O 1
ATOM 944 N N . VAL A 1 125 ? -1.067 -7.450 1.244 1.00 97.69 125 VAL A N 1
ATOM 945 C CA . VAL A 1 125 ? -1.074 -8.011 2.595 1.00 97.69 125 VAL A CA 1
ATOM 946 C C . VAL A 1 125 ? -2.500 -8.000 3.106 1.00 97.69 125 VAL A C 1
ATOM 948 O O . VAL A 1 125 ? -3.178 -6.980 3.022 1.00 97.69 125 VAL A O 1
ATOM 951 N N . THR A 1 126 ? -2.962 -9.126 3.634 1.00 96.31 126 THR A N 1
ATOM 952 C CA . THR A 1 126 ? -4.269 -9.229 4.286 1.00 96.31 126 THR A CA 1
ATOM 953 C C . THR A 1 126 ? -4.082 -9.617 5.744 1.00 96.31 126 THR A C 1
ATOM 955 O O . THR A 1 126 ? -3.324 -10.534 6.047 1.00 96.31 126 THR A O 1
ATOM 958 N N . ASP A 1 127 ? -4.774 -8.925 6.636 1.00 92.38 127 ASP A N 1
ATOM 959 C CA . ASP A 1 127 ? -4.970 -9.328 8.026 1.00 92.38 127 ASP A CA 1
ATOM 960 C C . ASP A 1 127 ? -6.467 -9.601 8.277 1.00 92.38 127 ASP A C 1
ATOM 962 O O . ASP A 1 127 ? -7.273 -9.645 7.345 1.00 92.38 127 ASP A O 1
ATOM 966 N N . LEU A 1 128 ? -6.858 -9.817 9.536 1.00 91.94 128 LEU A N 1
ATOM 967 C CA . LEU A 1 128 ? -8.256 -10.082 9.889 1.00 91.94 128 LEU A CA 1
ATOM 968 C C . LEU A 1 128 ? -9.210 -8.939 9.494 1.00 91.94 128 LEU A C 1
ATOM 970 O O . LEU A 1 128 ? -10.372 -9.198 9.200 1.00 91.94 128 LEU A O 1
ATOM 974 N N . CYS A 1 129 ? -8.742 -7.696 9.488 1.00 93.75 129 CYS A N 1
ATOM 975 C CA . CYS A 1 129 ? -9.554 -6.493 9.351 1.00 93.75 129 CYS A CA 1
ATOM 976 C C . CYS A 1 129 ? -9.276 -5.683 8.086 1.00 93.75 129 CYS A C 1
ATOM 978 O O . CYS A 1 129 ? -10.010 -4.729 7.808 1.00 93.75 129 CYS A O 1
ATOM 980 N N . ALA A 1 130 ? -8.221 -5.994 7.335 1.00 95.94 130 ALA A N 1
ATOM 981 C CA . ALA A 1 130 ? -7.837 -5.188 6.196 1.00 95.94 130 ALA A CA 1
ATOM 982 C C . ALA A 1 130 ? -7.072 -5.935 5.113 1.00 95.94 130 ALA A C 1
ATOM 984 O O . ALA A 1 130 ? -6.350 -6.893 5.374 1.00 95.94 130 ALA A O 1
ATOM 985 N N . GLN A 1 131 ? -7.173 -5.403 3.899 1.00 97.50 131 GLN A N 1
ATOM 986 C CA . GLN A 1 131 ? -6.280 -5.716 2.793 1.00 97.50 131 GLN A CA 1
ATOM 987 C C . GLN A 1 131 ? -5.574 -4.446 2.330 1.00 97.50 131 GLN A C 1
ATOM 989 O O . GLN A 1 131 ? -6.216 -3.422 2.115 1.00 97.50 131 GLN A O 1
ATOM 994 N N . TRP A 1 132 ? -4.263 -4.540 2.143 1.00 97.75 132 TRP A N 1
ATOM 995 C CA . TRP A 1 132 ? -3.381 -3.466 1.703 1.00 97.75 132 TRP A CA 1
ATOM 996 C C . TRP A 1 132 ? -2.710 -3.891 0.408 1.00 97.75 132 TRP A C 1
ATOM 998 O O . TRP A 1 132 ? -1.987 -4.885 0.401 1.00 97.75 132 TRP A O 1
ATOM 1008 N N . ARG A 1 133 ? -2.962 -3.173 -0.684 1.00 97.12 133 ARG A N 1
ATOM 1009 C CA . ARG A 1 133 ? -2.519 -3.538 -2.032 1.00 97.12 133 ARG A CA 1
ATOM 1010 C C . ARG A 1 133 ? -1.559 -2.496 -2.584 1.00 97.12 133 ARG A C 1
ATOM 1012 O O . ARG A 1 133 ? -1.853 -1.304 -2.542 1.00 97.12 133 ARG A O 1
ATOM 1019 N N . THR A 1 134 ? -0.469 -2.991 -3.160 1.00 95.56 134 THR A N 1
ATOM 1020 C CA . THR A 1 134 ? 0.512 -2.225 -3.928 1.00 95.56 134 THR A CA 1
ATOM 1021 C C . THR A 1 134 ? 0.638 -2.865 -5.302 1.00 95.56 134 THR A C 1
ATOM 1023 O O . THR A 1 134 ? 1.140 -3.982 -5.409 1.00 95.56 134 THR A O 1
ATOM 1026 N N . ASP A 1 135 ? 0.178 -2.181 -6.348 1.00 93.00 135 ASP A N 1
ATOM 1027 C CA . ASP A 1 135 ? 0.098 -2.733 -7.702 1.00 93.00 135 ASP A CA 1
ATOM 1028 C C . ASP A 1 135 ? 0.681 -1.766 -8.753 1.00 93.00 135 ASP A C 1
ATOM 1030 O O . ASP A 1 135 ? 0.020 -0.801 -9.136 1.00 93.00 135 ASP A O 1
ATOM 1034 N N . PRO A 1 136 ? 1.905 -2.008 -9.254 1.00 88.50 136 PRO A N 1
ATOM 1035 C CA . PRO A 1 136 ? 2.523 -1.218 -10.315 1.00 88.50 136 PRO A CA 1
ATOM 1036 C C . PRO A 1 136 ? 1.982 -1.502 -11.724 1.00 88.50 136 PRO A C 1
ATOM 1038 O O . PRO A 1 136 ? 2.539 -0.993 -12.685 1.00 88.50 136 PRO A O 1
ATOM 1041 N N . GLY A 1 137 ? 0.948 -2.325 -11.899 1.00 74.44 137 GLY A N 1
ATOM 1042 C CA . GLY A 1 137 ? 0.491 -2.785 -13.211 1.00 74.44 137 GLY A CA 1
ATOM 1043 C C . GLY A 1 137 ? -0.956 -2.524 -13.548 1.00 74.44 137 GLY A C 1
ATOM 1044 O O . GLY A 1 137 ? -1.455 -3.121 -14.499 1.00 74.44 137 GLY A O 1
ATOM 1045 N N . SER A 1 138 ? -1.621 -1.631 -12.819 1.00 60.28 138 SER A N 1
ATOM 1046 C CA . SER A 1 138 ? -3.058 -1.445 -12.998 1.00 60.28 138 SER A CA 1
ATOM 1047 C C . SER A 1 138 ? -3.461 -1.018 -14.415 1.00 60.28 138 SER A C 1
ATOM 1049 O O . SER A 1 138 ? -4.575 -1.327 -14.811 1.00 60.28 138 SER A O 1
ATOM 1051 N N . ASN A 1 139 ? -2.620 -0.327 -15.206 1.00 51.75 139 ASN A N 1
ATOM 1052 C CA . ASN A 1 139 ? -3.024 0.294 -16.489 1.00 51.75 139 ASN A CA 1
ATOM 1053 C C . ASN A 1 139 ? -4.395 1.017 -16.399 1.00 51.75 139 ASN A C 1
ATOM 1055 O O . ASN A 1 139 ? -5.140 1.082 -17.375 1.00 51.75 139 ASN A O 1
ATOM 1059 N N . GLY A 1 140 ? -4.782 1.489 -15.207 1.00 43.31 140 GLY A N 1
ATOM 1060 C CA . GLY A 1 140 ? -6.119 2.018 -14.926 1.00 43.31 140 GLY A CA 1
ATOM 1061 C C . GLY A 1 140 ? -7.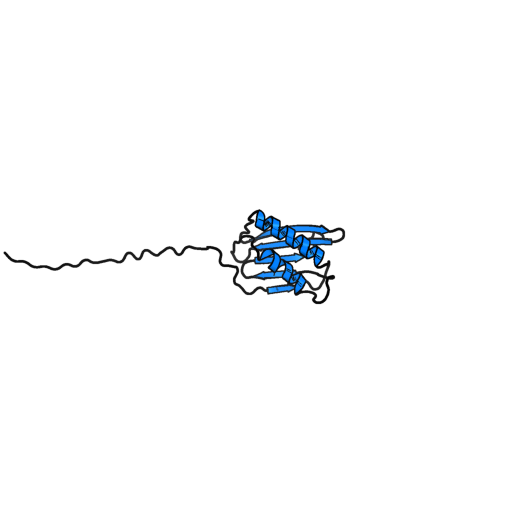275 0.999 -14.875 1.00 43.31 140 GLY A C 1
ATOM 1062 O O . GLY A 1 140 ? -8.378 1.387 -14.497 1.00 43.31 140 GLY A O 1
ATOM 1063 N N . ASN A 1 141 ? -7.063 -0.283 -15.185 1.00 40.56 141 ASN A N 1
ATOM 1064 C CA . ASN A 1 141 ? -8.063 -1.341 -15.051 1.00 40.56 141 ASN A CA 1
ATOM 1065 C C . ASN A 1 141 ? -7.966 -2.007 -13.676 1.00 40.56 141 ASN A C 1
ATOM 1067 O O . ASN A 1 141 ? -7.209 -2.949 -13.444 1.00 40.56 141 ASN A O 1
ATOM 1071 N N . MET A 1 142 ? -8.793 -1.507 -12.764 1.00 46.62 142 MET A N 1
ATOM 1072 C CA . MET A 1 142 ? -9.184 -2.228 -11.559 1.00 46.62 142 MET A CA 1
ATOM 1073 C C . MET A 1 142 ? -9.944 -3.485 -12.008 1.00 46.62 142 MET A C 1
ATOM 1075 O O . MET A 1 142 ? -11.025 -3.364 -12.583 1.00 46.62 142 MET A O 1
ATOM 1079 N N . LEU A 1 143 ? -9.363 -4.674 -11.821 1.00 39.88 143 LEU A N 1
ATOM 1080 C CA . LEU A 1 143 ? -10.164 -5.900 -11.735 1.00 39.88 143 LEU A CA 1
ATOM 1081 C C . LEU A 1 143 ? -10.930 -5.895 -10.413 1.00 39.88 143 LEU A C 1
ATOM 1083 O O . LEU A 1 143 ? -10.270 -5.610 -9.382 1.00 39.88 143 LEU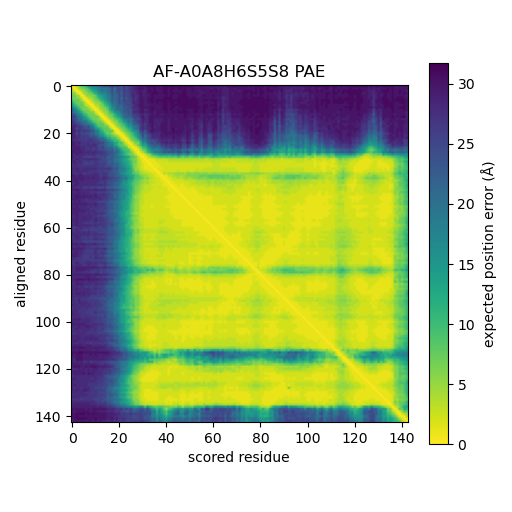 A O 1
#

Secondary structure (DSSP, 8-state):
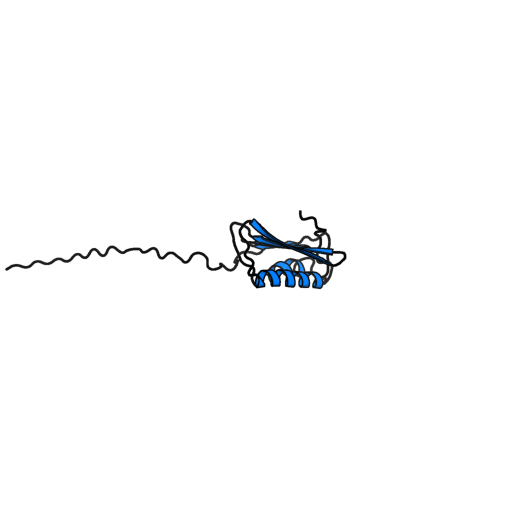-----------------------S-----SPPEEEE--SS--B-HHHHHHHHHHHHHHHHHTT-EE-TT-EEEEEEEETTEEEEEEEEE-TT--EE--THHHHHHHHHHHSSSTT-SS-B--EEEE-SSEEEEEETT-TT---

Nearest PDB structures (foldseek):
  5v6j-assembly2_C  TM=7.508E-01  e=1.411E-04  Coprinus comatus
  3aim-assembly1_A  TM=2.767E-01  e=4.937E-01  Sulfurisphaera tokodaii
  3ga7-assembly1_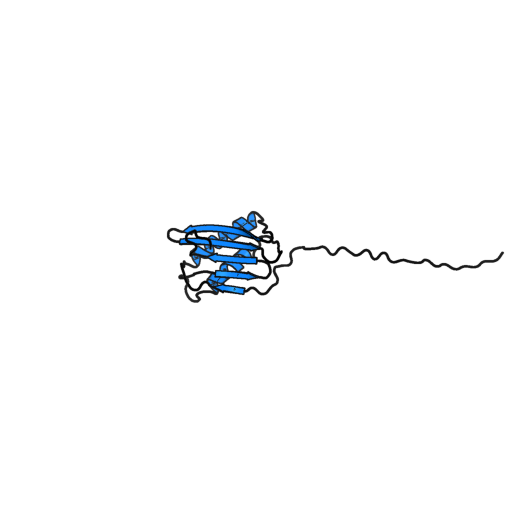A  TM=3.441E-01  e=4.546E+00  Salmonella enterica subsp. enterica serovar Typhimurium str. LT2

Solvent-accessible surface area (backbone atoms only — not comparable to full-atom values): 8430 Å² total; per-residue (Å²): 141,87,87,84,88,84,88,80,85,82,80,77,77,79,80,72,75,74,77,70,86,79,80,80,74,76,69,89,81,56,77,70,46,78,45,62,55,89,54,81,42,50,39,43,52,67,62,53,50,55,53,42,52,52,56,37,48,56,33,39,76,70,59,40,68,35,44,52,76,36,71,52,70,50,77,45,81,60,88,95,36,32,30,36,39,38,43,31,21,30,88,80,28,66,50,62,55,53,84,57,48,56,56,46,45,41,43,27,53,66,76,23,69,69,97,53,70,46,67,32,29,19,23,32,31,34,44,71,42,32,39,27,34,27,33,35,50,36,78,84,57,81,127

Radius of gyration: 25.48 Å; Cα contacts (8 Å, |Δi|>4): 247; chains: 1; bounding box: 58×27×98 Å